Protein AF-A0A6P1L0Z5-F1 (afdb_monomer_lite)

Secondary structure (DSSP, 8-state):
---HHHHHHHHHHH----------PPPHHHHHHHHHHHHTS---HHHHHHHHHHHTT-HHHHHHHHHHHHHHHHHHHHHHHHHHHHHHHHHHHHHHS--

pLDDT: mean 73.64, std 14.75, range [51.5, 93.38]

Structure (mmCIF, N/CA/C/O backbone):
data_AF-A0A6P1L0Z5-F1
#
_entry.id   AF-A0A6P1L0Z5-F1
#
loop_
_atom_site.group_PDB
_atom_site.id
_atom_site.type_symbol
_atom_site.label_atom_id
_atom_site.label_alt_id
_atom_site.label_comp_id
_atom_site.label_asym_id
_atom_site.label_entity_id
_atom_site.label_seq_id
_atom_site.pdbx_PDB_ins_code
_atom_site.Cartn_x
_atom_site.Cartn_y
_atom_site.Cartn_z
_atom_site.occupancy
_atom_site.B_iso_or_equiv
_atom_site.auth_seq_id
_atom_site.auth_comp_id
_atom_site.auth_asym_id
_atom_site.auth_atom_id
_atom_site.pdbx_PDB_model_num
ATOM 1 N N . MET A 1 1 ? -10.970 7.463 -54.514 1.00 52.94 1 MET A N 1
ATOM 2 C CA . MET A 1 1 ? -9.892 7.813 -53.566 1.00 52.94 1 MET A CA 1
ATOM 3 C C . MET A 1 1 ? -10.558 8.604 -52.462 1.00 52.94 1 MET A C 1
ATOM 5 O O . MET A 1 1 ? -10.845 9.772 -52.668 1.00 52.94 1 MET A O 1
ATOM 9 N N . THR A 1 2 ? -10.947 7.935 -51.381 1.00 51.50 2 THR A N 1
ATOM 10 C CA . THR A 1 2 ? -11.832 8.503 -50.356 1.00 51.50 2 THR A CA 1
ATOM 11 C C . THR A 1 2 ? -11.250 8.229 -48.977 1.00 51.50 2 THR A C 1
ATOM 13 O O . THR A 1 2 ? -11.130 7.079 -48.566 1.00 51.50 2 THR A O 1
ATOM 16 N N . ASP A 1 3 ? -10.871 9.324 -48.320 1.00 55.84 3 ASP A N 1
ATOM 17 C CA . ASP A 1 3 ? -11.068 9.612 -46.897 1.00 55.84 3 ASP A CA 1
ATOM 18 C C . ASP A 1 3 ? -10.656 8.558 -45.865 1.00 55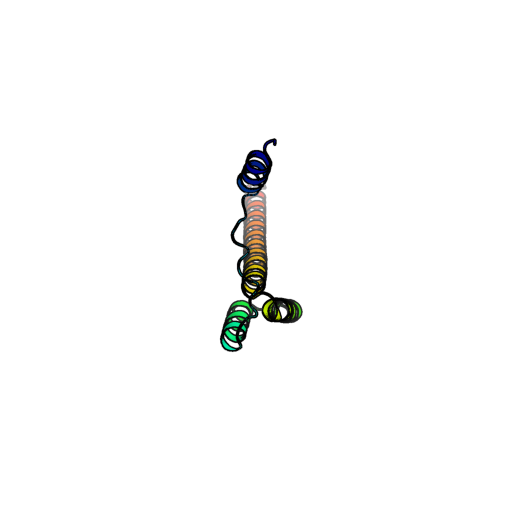.84 3 ASP A C 1
ATOM 20 O O . ASP A 1 3 ? -11.360 8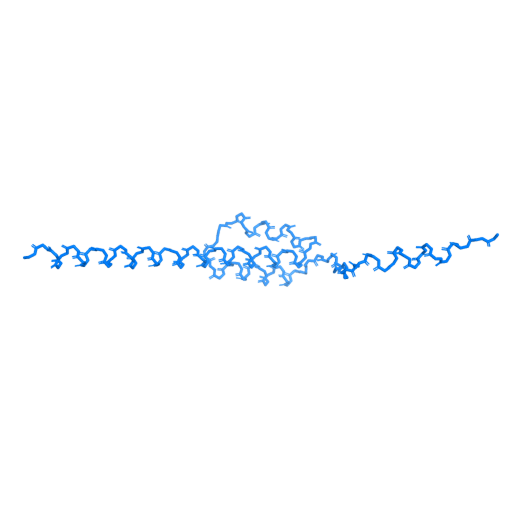.321 -44.885 1.00 55.84 3 ASP A O 1
ATOM 24 N N . THR A 1 4 ? -9.455 8.000 -45.997 1.00 57.03 4 THR A N 1
ATOM 25 C CA . THR A 1 4 ? -8.804 7.329 -44.858 1.00 57.03 4 THR A CA 1
ATOM 26 C C . THR A 1 4 ? -8.381 8.337 -43.777 1.00 57.03 4 THR A C 1
ATOM 28 O O . THR A 1 4 ? -8.474 8.053 -42.587 1.00 57.03 4 THR A O 1
ATOM 31 N N . THR A 1 5 ? -8.054 9.574 -44.166 1.00 56.03 5 THR A N 1
ATOM 32 C CA . THR A 1 5 ? -7.587 10.645 -43.263 1.00 56.03 5 THR A CA 1
ATOM 33 C C . THR A 1 5 ? -8.656 11.173 -42.296 1.00 56.03 5 THR A C 1
ATOM 35 O O . THR A 1 5 ? -8.326 11.689 -41.226 1.00 56.03 5 THR A O 1
ATOM 38 N N . MET A 1 6 ? -9.947 11.051 -42.632 1.00 54.91 6 MET A N 1
ATOM 39 C CA . MET A 1 6 ? -11.037 11.459 -41.734 1.00 54.91 6 MET A CA 1
ATOM 40 C C . MET A 1 6 ? -11.326 10.421 -40.642 1.00 54.91 6 MET A C 1
ATOM 42 O O . MET A 1 6 ? -11.810 10.787 -39.566 1.00 54.91 6 MET A O 1
ATOM 46 N N . LEU A 1 7 ? -11.031 9.140 -40.896 1.00 56.41 7 LEU A N 1
ATOM 47 C CA . LEU A 1 7 ? -11.232 8.064 -39.925 1.00 56.41 7 LEU A CA 1
ATOM 48 C C . LEU A 1 7 ? -10.158 8.112 -38.829 1.00 56.41 7 LEU A C 1
ATOM 50 O O . LEU A 1 7 ? -10.489 8.072 -37.643 1.00 56.41 7 LEU A O 1
ATOM 54 N N . ASP A 1 8 ? -8.901 8.320 -39.225 1.00 55.19 8 ASP A N 1
ATOM 55 C CA . ASP A 1 8 ? -7.751 8.371 -38.312 1.00 55.19 8 ASP A CA 1
ATOM 56 C C . ASP A 1 8 ? -7.878 9.523 -37.297 1.00 55.19 8 ASP A C 1
ATOM 58 O O . ASP A 1 8 ? -7.625 9.365 -36.100 1.00 55.19 8 ASP A O 1
ATOM 62 N N . ASN A 1 9 ? -8.397 10.673 -37.742 1.00 56.44 9 ASN A N 1
ATOM 63 C CA . ASN A 1 9 ? -8.650 11.826 -36.876 1.00 56.44 9 ASN A CA 1
ATOM 64 C C . ASN A 1 9 ? -9.854 11.641 -35.936 1.00 56.44 9 ASN A C 1
ATOM 66 O O . ASN A 1 9 ? -9.876 12.225 -34.850 1.00 56.44 9 ASN A O 1
ATOM 70 N N . ARG A 1 10 ? -10.862 10.843 -36.320 1.00 53.81 10 ARG A N 1
ATOM 71 C CA . ARG A 1 10 ? -12.024 10.532 -35.464 1.00 53.81 10 ARG A CA 1
ATOM 72 C C . ARG A 1 10 ? -11.662 9.574 -34.334 1.00 53.81 10 ARG A C 1
ATOM 74 O O . ARG A 1 10 ? -12.152 9.762 -33.222 1.00 53.81 10 ARG A O 1
ATOM 81 N N . ILE A 1 11 ? -10.798 8.599 -34.610 1.00 56.50 11 ILE A N 1
ATOM 82 C CA . ILE A 1 11 ? -10.321 7.629 -33.617 1.00 56.50 11 ILE A CA 1
ATOM 83 C C . ILE A 1 11 ? -9.447 8.339 -32.572 1.00 56.50 11 ILE A C 1
ATOM 85 O O . ILE A 1 11 ? -9.702 8.217 -31.374 1.00 56.50 11 ILE A O 1
ATOM 89 N N . ASN A 1 12 ? -8.511 9.187 -33.009 1.00 53.78 12 ASN A N 1
ATOM 90 C CA . ASN A 1 12 ? -7.602 9.898 -32.102 1.00 53.78 12 ASN A CA 1
ATOM 91 C C . ASN A 1 12 ? -8.277 10.981 -31.240 1.00 53.78 12 ASN A C 1
ATOM 93 O O . ASN A 1 12 ? -7.763 11.310 -30.175 1.00 53.78 12 ASN A O 1
ATOM 97 N N . LYS A 1 13 ? -9.430 11.537 -31.651 1.00 56.16 13 LYS A N 1
ATOM 98 C CA . LYS A 1 13 ? -10.155 12.553 -30.856 1.00 56.16 13 LYS A CA 1
ATOM 99 C C . LYS A 1 13 ? -11.090 11.981 -29.788 1.00 56.16 13 LYS A C 1
ATOM 101 O O . LYS A 1 13 ? -11.442 12.713 -28.867 1.00 56.16 13 LYS A O 1
ATOM 106 N N . GLN A 1 14 ? -11.539 10.731 -29.922 1.00 58.94 14 GLN A N 1
ATOM 107 C CA . GLN A 1 14 ? -12.490 10.124 -28.975 1.00 58.94 14 GLN A CA 1
ATOM 108 C C . GLN A 1 14 ? -11.805 9.382 -27.832 1.00 58.94 14 GLN A C 1
ATOM 110 O O . GLN A 1 14 ? -12.373 9.278 -26.746 1.00 58.94 14 GLN A O 1
ATOM 115 N N . ILE A 1 15 ? -10.577 8.911 -28.041 1.00 59.81 15 ILE A N 1
ATOM 116 C CA . ILE A 1 15 ? -9.815 8.255 -26.988 1.00 59.81 15 ILE A CA 1
ATOM 117 C C . ILE A 1 15 ? -8.979 9.329 -26.297 1.00 59.81 15 ILE A C 1
ATOM 119 O O . ILE A 1 15 ? -7.877 9.660 -26.729 1.00 59.81 15 ILE A O 1
ATOM 123 N N . LYS A 1 16 ? -9.510 9.897 -25.207 1.00 52.34 16 LYS A N 1
ATOM 124 C CA . LYS A 1 16 ? -8.663 10.511 -24.178 1.00 52.34 16 LYS A CA 1
ATOM 125 C C . LYS A 1 16 ? -7.764 9.399 -23.638 1.00 52.34 16 LYS A C 1
ATOM 127 O O . LYS A 1 16 ? -8.132 8.699 -22.700 1.00 52.34 16 LYS A O 1
ATOM 132 N N . PHE A 1 17 ? -6.612 9.200 -24.267 1.00 54.12 17 PHE A N 1
ATOM 133 C CA . PHE A 1 17 ? -5.515 8.501 -23.628 1.00 54.12 17 PHE A CA 1
ATOM 134 C C . PHE A 1 17 ? -5.038 9.423 -22.507 1.00 54.12 17 PHE A C 1
ATOM 136 O O . PHE A 1 17 ? -4.277 10.362 -22.731 1.00 54.12 17 PHE A O 1
ATOM 143 N N . GLU A 1 18 ? -5.548 9.188 -21.297 1.00 55.72 18 GLU A N 1
ATOM 144 C CA . GLU A 1 18 ? -4.759 9.461 -20.098 1.00 55.72 18 GLU A CA 1
ATOM 145 C C . GLU A 1 18 ? -3.373 8.846 -20.361 1.00 55.72 18 GLU A C 1
ATOM 147 O O . GLU A 1 18 ? -3.319 7.727 -20.894 1.00 55.72 18 GLU A O 1
ATOM 152 N N . PRO A 1 19 ? -2.260 9.550 -20.090 1.00 52.12 19 PRO A N 1
ATOM 153 C CA . PRO A 1 19 ? -0.949 8.954 -20.265 1.00 52.12 19 PRO A CA 1
ATOM 154 C C . PRO A 1 19 ? -0.951 7.653 -19.467 1.00 52.12 19 PRO A C 1
ATOM 156 O O . PRO A 1 19 ? -1.209 7.676 -18.264 1.00 52.12 19 PRO A O 1
ATOM 159 N N . LEU A 1 20 ? -0.735 6.517 -20.136 1.00 55.81 20 LEU A N 1
ATOM 160 C CA . LEU A 1 20 ? -0.446 5.275 -19.437 1.00 55.81 20 LEU A CA 1
ATOM 161 C C . LEU A 1 20 ? 0.847 5.569 -18.676 1.00 55.81 20 LEU A C 1
ATOM 163 O O . LEU A 1 20 ? 1.917 5.602 -19.287 1.00 55.81 20 LEU A O 1
ATOM 167 N N . GLU A 1 21 ? 0.748 5.896 -17.384 1.00 60.28 21 GLU A N 1
ATOM 168 C CA . GLU A 1 21 ? 1.931 5.979 -16.541 1.00 60.28 21 GLU A CA 1
ATOM 169 C C . GLU A 1 21 ? 2.664 4.658 -16.733 1.00 60.28 21 GLU A C 1
ATOM 171 O O . GLU A 1 21 ? 2.067 3.584 -16.614 1.00 60.28 21 GLU A O 1
ATOM 176 N N . ALA A 1 22 ? 3.921 4.742 -17.171 1.00 66.62 22 ALA A N 1
ATOM 177 C CA . ALA A 1 22 ? 4.698 3.555 -17.451 1.00 66.62 22 ALA A CA 1
ATOM 178 C C . ALA A 1 22 ? 4.673 2.684 -16.193 1.00 66.62 22 ALA A C 1
ATOM 180 O O . ALA A 1 22 ? 5.025 3.141 -15.105 1.00 66.62 22 ALA A O 1
ATOM 181 N N . ILE A 1 23 ? 4.203 1.448 -16.349 1.00 74.56 23 ILE A N 1
ATOM 182 C CA . ILE A 1 23 ? 4.166 0.477 -15.265 1.00 74.56 23 ILE A CA 1
ATOM 183 C C . ILE A 1 23 ? 5.621 0.145 -14.949 1.00 74.56 23 ILE A C 1
ATOM 185 O O . ILE A 1 23 ? 6.299 -0.549 -15.707 1.00 74.56 23 ILE A O 1
ATOM 189 N N . VAL A 1 24 ? 6.115 0.746 -13.871 1.00 81.44 24 VAL A N 1
ATOM 190 C CA . VAL A 1 24 ? 7.502 0.649 -13.428 1.00 81.44 24 VAL A CA 1
ATOM 191 C C . VAL A 1 24 ? 7.509 -0.025 -12.066 1.00 81.44 24 VAL A C 1
ATOM 193 O O . VAL A 1 24 ? 6.784 0.374 -11.149 1.00 81.44 24 VAL A O 1
ATOM 196 N N . ALA A 1 25 ? 8.340 -1.056 -11.948 1.00 84.62 25 ALA A N 1
ATOM 197 C CA . ALA A 1 25 ? 8.610 -1.711 -10.682 1.00 84.62 25 ALA A CA 1
ATOM 198 C C . ALA A 1 25 ? 9.307 -0.740 -9.719 1.00 84.62 25 ALA A C 1
ATOM 200 O O . ALA A 1 25 ? 10.131 0.075 -10.133 1.00 84.62 25 ALA A O 1
ATOM 201 N N . ALA A 1 26 ? 8.991 -0.845 -8.433 1.00 84.06 26 ALA A N 1
ATOM 202 C CA . ALA A 1 26 ? 9.653 -0.068 -7.397 1.00 84.06 26 ALA A CA 1
ATOM 203 C C . ALA A 1 26 ? 11.123 -0.487 -7.250 1.00 84.06 26 ALA A C 1
ATOM 205 O O . ALA A 1 26 ? 11.449 -1.676 -7.340 1.00 84.06 26 ALA A O 1
ATOM 206 N N . THR A 1 27 ? 11.998 0.478 -6.970 1.00 89.19 27 THR A N 1
ATOM 207 C CA . THR A 1 27 ? 13.374 0.179 -6.550 1.00 89.19 27 THR A CA 1
ATOM 208 C C . THR A 1 27 ? 13.403 -0.398 -5.130 1.00 89.19 27 THR A C 1
ATOM 210 O O . THR A 1 27 ? 12.388 -0.438 -4.419 1.00 89.19 27 THR A O 1
ATOM 213 N N . GLU A 1 28 ? 14.570 -0.869 -4.693 1.00 88.38 28 GLU A N 1
ATOM 214 C CA . GLU A 1 28 ? 14.750 -1.394 -3.338 1.00 88.38 28 GLU A CA 1
ATOM 215 C C . GLU A 1 28 ? 14.507 -0.301 -2.284 1.00 88.38 28 GLU A C 1
ATOM 217 O O . GLU A 1 28 ? 13.740 -0.508 -1.344 1.00 88.38 28 GLU A O 1
ATOM 222 N N . GLU A 1 29 ? 15.042 0.902 -2.496 1.00 89.31 29 GLU A N 1
ATOM 223 C CA . GLU A 1 29 ? 14.840 2.061 -1.618 1.00 89.31 29 GLU A CA 1
ATOM 224 C C . GLU A 1 29 ? 13.361 2.454 -1.533 1.00 89.31 29 GLU A C 1
ATOM 226 O O . GLU A 1 29 ? 12.833 2.743 -0.461 1.00 89.31 29 GLU A O 1
ATOM 231 N N . GLU A 1 30 ? 12.656 2.424 -2.661 1.00 87.94 30 GLU A N 1
ATOM 232 C CA . GLU A 1 30 ? 11.228 2.737 -2.714 1.00 87.94 30 GLU A CA 1
ATOM 233 C C . GLU A 1 30 ? 10.379 1.681 -2.005 1.00 87.94 30 GLU A C 1
ATOM 235 O O . GLU A 1 30 ? 9.358 2.010 -1.397 1.00 87.94 30 GLU A O 1
ATOM 240 N N . SER A 1 31 ? 10.818 0.423 -2.042 1.00 86.50 31 SER A N 1
ATOM 241 C CA . SER A 1 31 ? 10.190 -0.674 -1.307 1.00 86.50 31 SER A CA 1
ATOM 242 C C . SER A 1 31 ? 10.369 -0.508 0.204 1.00 86.50 31 SER A C 1
ATOM 244 O O . SER A 1 31 ? 9.425 -0.757 0.956 1.00 86.50 31 SER A O 1
ATOM 246 N N . VAL A 1 32 ? 11.535 -0.024 0.649 1.00 89.06 32 VAL A N 1
ATOM 247 C CA . VAL A 1 32 ? 11.780 0.335 2.055 1.00 89.06 32 VAL A CA 1
ATOM 248 C C . VAL A 1 32 ? 10.868 1.484 2.482 1.00 89.06 32 VAL A C 1
ATOM 250 O O . VAL A 1 32 ? 10.160 1.348 3.476 1.00 89.06 32 VAL A O 1
ATOM 253 N N . ILE A 1 33 ? 10.779 2.561 1.696 1.00 90.31 33 ILE A N 1
ATOM 254 C CA . ILE A 1 33 ? 9.890 3.703 1.987 1.00 90.31 33 ILE A CA 1
ATOM 255 C C . ILE A 1 33 ? 8.420 3.260 2.063 1.00 90.31 33 ILE A C 1
ATOM 257 O O . ILE A 1 33 ? 7.666 3.699 2.936 1.00 90.31 33 ILE A O 1
ATOM 261 N N . LEU A 1 34 ? 7.990 2.374 1.160 1.00 89.00 34 LEU A N 1
ATOM 262 C CA . LEU A 1 34 ? 6.640 1.814 1.173 1.00 89.00 34 LEU A CA 1
ATOM 263 C C . LEU A 1 34 ? 6.384 0.993 2.446 1.00 89.00 34 LEU A C 1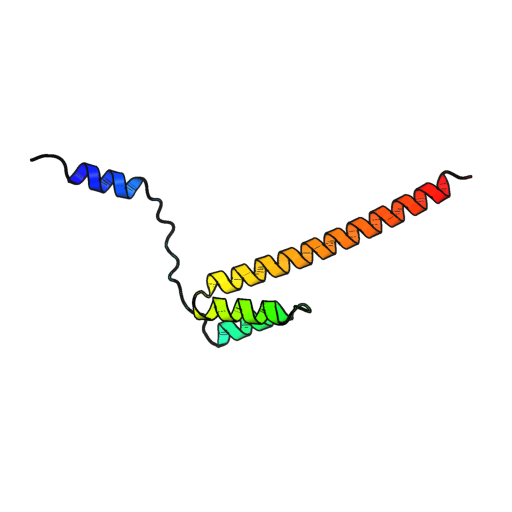
ATOM 265 O O . LEU A 1 34 ? 5.315 1.119 3.051 1.00 89.00 34 LEU A O 1
ATOM 269 N N . ALA A 1 35 ? 7.353 0.175 2.862 1.00 85.50 35 ALA A N 1
ATOM 270 C CA . ALA A 1 35 ? 7.271 -0.602 4.092 1.00 85.50 35 ALA A CA 1
ATOM 271 C C . ALA A 1 35 ? 7.216 0.309 5.325 1.00 85.50 35 ALA A C 1
ATOM 273 O O . ALA A 1 35 ? 6.316 0.158 6.150 1.00 85.50 35 ALA A O 1
ATOM 274 N N . GLU A 1 36 ? 8.092 1.311 5.415 1.00 87.00 36 GLU A N 1
ATOM 275 C CA . GLU A 1 36 ? 8.087 2.307 6.490 1.00 87.00 36 GLU A CA 1
ATOM 276 C C . GLU A 1 36 ? 6.725 2.998 6.597 1.00 87.00 36 GLU A C 1
ATOM 278 O O . GLU A 1 36 ? 6.111 2.977 7.665 1.00 87.00 36 GLU A O 1
ATOM 283 N N . LYS A 1 37 ? 6.191 3.517 5.481 1.00 85.00 37 LYS A N 1
ATOM 284 C CA . LYS A 1 37 ? 4.867 4.163 5.410 1.00 85.00 37 LYS A CA 1
ATOM 285 C C . LYS A 1 37 ? 3.752 3.276 5.963 1.00 85.00 37 LYS A C 1
ATOM 287 O O . LYS A 1 37 ? 2.847 3.759 6.639 1.00 85.00 37 LYS A O 1
ATOM 292 N N . LEU A 1 38 ? 3.814 1.983 5.671 1.00 79.81 38 LEU A N 1
ATOM 293 C CA . LEU A 1 38 ? 2.835 1.003 6.118 1.00 79.81 38 LEU A CA 1
ATOM 294 C C . LEU A 1 38 ? 3.013 0.617 7.595 1.00 79.81 38 LEU A C 1
ATOM 296 O O . LEU A 1 38 ? 2.020 0.425 8.289 1.00 79.81 38 LEU A O 1
ATOM 300 N N . THR A 1 39 ? 4.248 0.557 8.092 1.00 78.62 39 THR A N 1
ATOM 301 C CA . THR A 1 39 ? 4.569 0.204 9.489 1.00 78.62 39 THR A CA 1
ATOM 302 C C . THR A 1 39 ? 4.414 1.346 10.498 1.00 78.62 39 THR A C 1
ATOM 304 O O . THR A 1 39 ? 4.452 1.093 11.700 1.00 78.62 39 THR A O 1
ATOM 307 N N . GLN A 1 40 ? 4.164 2.586 10.048 1.00 73.94 40 GLN A N 1
ATOM 308 C CA . GLN A 1 40 ? 3.808 3.719 10.926 1.00 73.94 40 GLN A CA 1
ATOM 309 C C . GLN A 1 40 ? 2.537 3.467 11.759 1.00 73.94 40 GLN A C 1
ATOM 311 O O . GLN A 1 40 ? 2.273 4.168 12.735 1.00 73.94 40 GLN A O 1
ATOM 316 N N . VAL A 1 41 ? 1.754 2.456 11.389 1.00 68.44 41 VAL A N 1
ATOM 317 C CA . VAL A 1 41 ? 0.619 1.932 12.147 1.00 68.44 41 VAL A CA 1
ATOM 318 C C . VAL A 1 41 ? 0.758 0.419 12.284 1.00 68.44 41 VAL A C 1
ATOM 320 O O . VAL A 1 41 ? 1.368 -0.243 11.446 1.00 68.44 41 VAL A O 1
ATOM 323 N N . ALA A 1 42 ? 0.171 -0.148 13.341 1.00 71.56 42 ALA A N 1
ATOM 324 C CA . ALA A 1 42 ? 0.107 -1.595 13.516 1.00 71.56 42 ALA A CA 1
ATOM 325 C C . ALA A 1 42 ? -0.779 -2.208 12.419 1.00 71.56 42 ALA A C 1
ATOM 327 O O . ALA A 1 42 ? -2.003 -2.272 12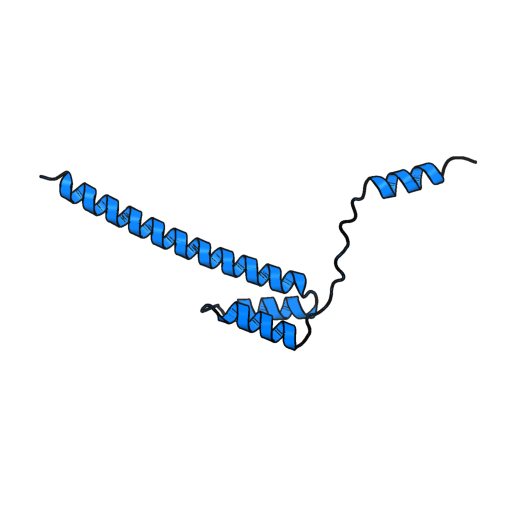.547 1.00 71.56 42 ALA A O 1
ATOM 328 N N . ILE A 1 43 ? -0.157 -2.620 11.315 1.00 79.19 43 ILE A N 1
ATOM 329 C CA . ILE A 1 43 ? -0.845 -3.221 10.176 1.00 79.19 43 ILE A CA 1
ATOM 330 C C . ILE A 1 43 ? -0.702 -4.748 10.167 1.00 79.19 43 ILE A C 1
ATOM 332 O O . ILE A 1 43 ? 0.310 -5.293 10.614 1.00 79.19 43 ILE A O 1
ATOM 336 N N . PRO A 1 44 ? -1.683 -5.473 9.612 1.00 84.62 44 PRO A N 1
ATOM 337 C CA . PRO A 1 44 ? -1.537 -6.896 9.358 1.00 84.62 44 PRO A CA 1
ATOM 338 C C . PRO A 1 44 ? -0.436 -7.182 8.329 1.00 84.62 44 PRO A C 1
ATOM 340 O O . PRO A 1 44 ? -0.370 -6.537 7.281 1.00 84.62 44 PRO A O 1
ATOM 343 N N . LEU A 1 45 ? 0.358 -8.229 8.570 1.00 83.44 45 LEU A N 1
ATOM 344 C CA . LEU A 1 45 ? 1.467 -8.633 7.696 1.00 83.44 45 LEU A CA 1
ATOM 345 C C . LEU A 1 45 ? 1.038 -8.880 6.237 1.00 83.44 45 LEU A C 1
ATOM 347 O O . LEU A 1 45 ? 1.774 -8.545 5.313 1.00 83.44 45 LEU A O 1
ATOM 351 N N . TYR A 1 46 ? -0.166 -9.416 6.009 1.00 87.31 46 TYR A N 1
ATOM 352 C CA . TYR A 1 46 ? -0.660 -9.674 4.650 1.00 87.31 46 TYR A CA 1
ATOM 353 C C . TYR A 1 46 ? -0.801 -8.391 3.817 1.00 87.31 46 TYR A C 1
ATOM 355 O O . TYR A 1 46 ? -0.609 -8.427 2.607 1.00 87.31 46 TYR A O 1
ATOM 363 N N . VAL A 1 47 ? -1.097 -7.252 4.453 1.00 88.56 47 VAL A N 1
ATOM 364 C CA . VAL A 1 47 ? -1.252 -5.958 3.771 1.00 88.56 47 VAL A CA 1
ATOM 365 C C . VAL A 1 47 ? 0.098 -5.472 3.265 1.00 88.56 47 VAL A C 1
ATOM 367 O O . VAL A 1 47 ? 0.198 -5.021 2.126 1.00 88.56 47 VAL A O 1
ATOM 370 N N . LEU A 1 48 ? 1.137 -5.624 4.090 1.00 88.38 48 LEU A N 1
ATOM 371 C CA . LEU A 1 48 ? 2.511 -5.312 3.715 1.00 88.38 48 LEU A CA 1
ATOM 372 C C . LEU A 1 48 ? 2.973 -6.188 2.546 1.00 88.38 48 LEU A C 1
ATOM 374 O O . LEU A 1 48 ? 3.447 -5.671 1.537 1.00 88.38 48 LEU A O 1
ATOM 378 N N . LEU A 1 49 ? 2.778 -7.506 2.647 1.00 91.00 49 LEU A N 1
ATOM 379 C CA . LEU A 1 49 ? 3.167 -8.447 1.592 1.00 91.00 49 LEU A CA 1
ATOM 380 C C . LEU A 1 49 ? 2.428 -8.182 0.276 1.00 91.00 49 LEU A C 1
ATOM 382 O O . LEU A 1 49 ? 3.023 -8.275 -0.796 1.00 91.00 49 LEU A O 1
ATOM 386 N N . GLN A 1 50 ? 1.150 -7.812 0.342 1.00 93.38 50 GLN A N 1
ATOM 387 C CA . GLN A 1 50 ? 0.368 -7.469 -0.841 1.00 93.38 50 GLN A CA 1
ATOM 388 C C . GLN A 1 50 ? 0.866 -6.179 -1.498 1.00 93.38 50 GLN A C 1
ATOM 390 O O . GLN A 1 50 ? 1.025 -6.147 -2.716 1.00 93.38 50 GLN A O 1
ATOM 395 N N . ALA A 1 51 ? 1.174 -5.144 -0.712 1.00 92.06 51 ALA A N 1
ATOM 396 C CA . ALA A 1 51 ? 1.740 -3.904 -1.234 1.00 92.06 51 ALA A CA 1
ATOM 397 C C . ALA A 1 51 ? 3.099 -4.147 -1.912 1.00 92.06 51 ALA A C 1
ATOM 399 O O . ALA A 1 51 ? 3.313 -3.688 -3.032 1.00 92.06 51 ALA A O 1
ATOM 400 N N . LEU A 1 52 ? 3.974 -4.944 -1.290 1.00 90.88 52 LEU A N 1
ATOM 401 C CA . LEU A 1 52 ? 5.257 -5.341 -1.877 1.00 90.88 52 LEU A CA 1
ATOM 402 C C . LEU A 1 52 ? 5.077 -6.171 -3.156 1.00 90.88 52 LEU A C 1
ATOM 404 O O . LEU A 1 52 ? 5.769 -5.936 -4.141 1.00 90.88 52 LEU A O 1
ATOM 408 N N . SER A 1 53 ? 4.118 -7.102 -3.191 1.00 93.06 53 SER A N 1
ATOM 409 C CA . SER A 1 53 ? 3.826 -7.883 -4.401 1.00 93.06 53 SER A CA 1
ATOM 410 C C . SER A 1 53 ? 3.352 -7.007 -5.559 1.00 93.06 53 SER A C 1
ATOM 412 O O . SER A 1 53 ? 3.661 -7.325 -6.705 1.00 93.06 53 SER A O 1
ATOM 414 N N . ILE A 1 54 ? 2.606 -5.934 -5.282 1.00 92.56 54 ILE A N 1
ATOM 415 C CA . ILE A 1 54 ? 2.189 -4.966 -6.303 1.00 92.56 54 ILE A CA 1
ATOM 416 C C . ILE A 1 54 ? 3.401 -4.142 -6.747 1.00 92.56 54 ILE A C 1
ATOM 418 O O . ILE A 1 54 ? 3.616 -3.989 -7.945 1.00 92.56 54 ILE A O 1
ATOM 422 N N . ALA A 1 55 ? 4.239 -3.702 -5.804 1.00 92.44 55 ALA A N 1
ATOM 423 C CA . ALA A 1 55 ? 5.414 -2.871 -6.065 1.00 92.44 55 ALA A CA 1
ATOM 424 C C . ALA A 1 55 ? 6.426 -3.532 -7.015 1.00 92.44 55 ALA A C 1
ATOM 426 O O . ALA A 1 55 ? 7.101 -2.833 -7.764 1.00 92.44 55 ALA A O 1
ATOM 427 N N . LYS A 1 56 ? 6.485 -4.871 -7.055 1.00 90.81 56 LYS A N 1
ATOM 428 C CA . LYS A 1 56 ? 7.306 -5.626 -8.023 1.00 90.81 56 LYS A CA 1
ATOM 429 C C . LYS A 1 56 ? 6.950 -5.360 -9.488 1.00 90.81 56 LYS A C 1
ATOM 431 O O . LYS A 1 56 ? 7.768 -5.646 -10.356 1.00 90.81 56 LYS A O 1
ATOM 436 N N . TYR A 1 57 ? 5.739 -4.884 -9.757 1.00 90.25 57 TYR A N 1
ATOM 437 C CA . TYR A 1 57 ? 5.239 -4.645 -11.108 1.00 90.25 57 TYR A CA 1
ATOM 438 C C . TYR A 1 57 ? 4.859 -3.180 -11.303 1.00 90.25 57 TYR A C 1
ATOM 440 O O . TYR A 1 57 ? 5.218 -2.598 -12.315 1.00 90.25 57 TYR A O 1
ATOM 448 N N . ASP A 1 58 ? 4.173 -2.584 -10.329 1.00 90.88 58 ASP A N 1
ATOM 449 C CA . ASP A 1 58 ? 3.636 -1.231 -10.403 1.00 90.88 58 ASP A CA 1
ATOM 450 C C . ASP A 1 58 ? 3.821 -0.506 -9.064 1.00 90.88 58 ASP A C 1
ATOM 452 O O . ASP A 1 58 ? 3.082 -0.703 -8.090 1.00 90.88 58 ASP A O 1
ATOM 456 N N . LYS A 1 59 ? 4.821 0.372 -9.028 1.00 88.31 59 LYS A N 1
ATOM 457 C CA . LYS A 1 59 ? 5.092 1.246 -7.891 1.00 88.31 59 LYS A CA 1
ATOM 458 C C . LYS A 1 59 ? 3.879 2.119 -7.553 1.00 88.31 59 LYS A C 1
ATOM 460 O O . LYS A 1 59 ? 3.476 2.184 -6.391 1.00 88.31 59 LYS A O 1
ATOM 465 N N . ALA A 1 60 ? 3.289 2.798 -8.535 1.00 90.19 60 ALA A N 1
ATOM 466 C CA . ALA A 1 60 ? 2.211 3.756 -8.301 1.00 90.19 60 ALA A CA 1
ATOM 467 C C . ALA A 1 60 ? 0.973 3.066 -7.706 1.00 90.19 60 ALA A C 1
ATOM 469 O O . ALA A 1 60 ? 0.376 3.557 -6.741 1.00 90.19 60 ALA A O 1
ATOM 470 N N . ALA A 1 61 ? 0.623 1.883 -8.215 1.00 90.31 61 ALA A N 1
ATOM 471 C CA . ALA A 1 61 ? -0.451 1.070 -7.660 1.00 90.31 61 ALA A CA 1
ATOM 472 C C . ALA A 1 61 ? -0.159 0.608 -6.226 1.00 90.31 61 ALA A C 1
ATOM 474 O O . ALA A 1 61 ? -1.075 0.603 -5.400 1.00 90.31 61 ALA A O 1
ATOM 475 N N . ALA A 1 62 ? 1.091 0.273 -5.894 1.00 93.00 62 ALA A N 1
ATOM 476 C CA . ALA A 1 62 ? 1.466 -0.135 -4.541 1.00 93.00 62 ALA A CA 1
ATOM 477 C C . ALA A 1 62 ? 1.292 1.003 -3.522 1.00 93.00 62 ALA A C 1
ATOM 479 O O . ALA A 1 62 ? 0.694 0.804 -2.460 1.00 93.00 62 ALA A O 1
ATOM 480 N N . PHE A 1 63 ? 1.730 2.219 -3.868 1.00 90.12 63 PHE A N 1
ATOM 481 C CA . PHE A 1 63 ? 1.532 3.397 -3.019 1.00 90.12 63 PHE A CA 1
ATOM 482 C C . PHE A 1 63 ? 0.047 3.753 -2.873 1.00 90.12 63 PHE A C 1
ATOM 484 O O . PHE A 1 63 ? -0.409 3.994 -1.754 1.00 90.12 63 PHE A O 1
ATOM 491 N N . ARG A 1 64 ? -0.733 3.692 -3.961 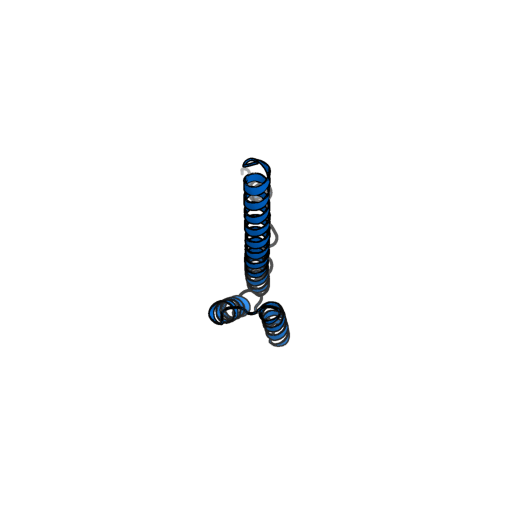1.00 93.12 64 ARG A N 1
ATOM 492 C CA . ARG A 1 64 ? -2.193 3.895 -3.917 1.00 93.12 64 ARG A CA 1
ATOM 493 C C . ARG A 1 64 ? -2.899 2.861 -3.043 1.00 93.12 64 ARG A C 1
ATOM 495 O O . ARG A 1 64 ? -3.817 3.208 -2.302 1.00 93.12 64 ARG A O 1
ATOM 502 N N . TYR A 1 65 ? -2.485 1.598 -3.117 1.00 93.38 65 TYR A N 1
ATOM 503 C CA . TYR A 1 65 ? -3.014 0.535 -2.267 1.00 93.38 65 TYR A CA 1
ATOM 504 C C . TYR A 1 65 ? -2.762 0.839 -0.784 1.00 93.38 65 TYR A C 1
ATOM 506 O O . TYR A 1 65 ? -3.699 0.797 0.018 1.00 93.38 65 TYR A O 1
ATOM 514 N N . ALA A 1 66 ? -1.530 1.227 -0.435 1.00 90.69 66 ALA A N 1
ATOM 515 C CA . ALA A 1 66 ? -1.177 1.630 0.922 1.00 90.69 66 ALA A CA 1
ATOM 516 C C . ALA A 1 66 ? -2.006 2.835 1.403 1.00 90.69 66 ALA A C 1
ATOM 518 O O . ALA A 1 66 ? -2.580 2.789 2.490 1.00 90.69 66 ALA A O 1
ATOM 519 N N . ASP A 1 67 ? -2.150 3.879 0.582 1.00 90.31 67 ASP A N 1
ATOM 520 C CA . ASP A 1 67 ? -2.941 5.067 0.931 1.00 90.31 67 ASP A CA 1
ATOM 521 C C . ASP A 1 67 ? -4.416 4.747 1.174 1.00 90.31 67 ASP A C 1
ATOM 523 O O . ASP A 1 67 ? -5.008 5.201 2.156 1.00 90.31 67 ASP A O 1
ATOM 527 N N . ASN A 1 68 ? -5.018 3.923 0.319 1.00 91.00 68 ASN A N 1
ATOM 528 C CA . ASN A 1 68 ? -6.404 3.492 0.486 1.00 91.00 68 ASN A CA 1
ATOM 529 C C . ASN A 1 68 ? -6.599 2.702 1.783 1.00 91.00 68 ASN A C 1
ATOM 531 O O . ASN A 1 68 ? -7.599 2.887 2.489 1.00 91.00 68 ASN A O 1
ATOM 535 N N . TYR A 1 69 ? -5.636 1.846 2.122 1.00 88.94 69 TYR A N 1
ATOM 536 C CA . TYR A 1 69 ? -5.672 1.072 3.353 1.00 88.94 69 TYR A CA 1
ATOM 537 C C . TYR A 1 69 ? -5.582 1.971 4.595 1.00 88.94 69 TYR A C 1
ATOM 539 O O . TYR A 1 69 ? -6.444 1.898 5.475 1.00 88.94 69 TYR A O 1
ATOM 547 N N . LEU A 1 70 ? -4.607 2.885 4.632 1.00 86.12 70 LEU A N 1
ATOM 548 C CA . LEU A 1 70 ? -4.422 3.831 5.737 1.00 86.12 70 LEU A CA 1
ATOM 549 C C . LEU A 1 70 ? -5.636 4.753 5.911 1.00 86.12 70 LEU A C 1
ATOM 551 O O . LEU A 1 70 ? -6.115 4.953 7.029 1.00 86.12 70 LEU A O 1
ATOM 555 N N . ASN A 1 71 ? -6.203 5.251 4.809 1.00 87.50 71 ASN A N 1
ATOM 556 C CA . ASN A 1 71 ? -7.429 6.049 4.839 1.00 87.50 71 ASN A CA 1
ATOM 557 C C . ASN A 1 71 ? -8.620 5.259 5.400 1.00 87.50 71 ASN A C 1
ATOM 559 O O . ASN A 1 71 ? -9.426 5.804 6.156 1.00 87.50 71 ASN A O 1
ATOM 563 N N . THR A 1 72 ? -8.720 3.968 5.080 1.00 84.38 72 THR A N 1
ATOM 564 C CA . THR A 1 72 ? -9.776 3.094 5.608 1.00 84.38 72 THR A CA 1
ATOM 565 C C . THR A 1 72 ? -9.637 2.892 7.116 1.00 84.38 72 THR A C 1
ATOM 567 O O . THR A 1 72 ? -10.639 2.953 7.831 1.00 84.38 72 THR A O 1
ATOM 570 N N . ILE A 1 73 ? -8.417 2.680 7.618 1.00 81.31 73 ILE A N 1
ATOM 571 C CA . ILE A 1 73 ? -8.160 2.566 9.062 1.00 81.31 73 ILE A CA 1
ATOM 572 C C . ILE A 1 73 ? -8.511 3.872 9.771 1.00 81.31 73 ILE A C 1
ATOM 574 O O . ILE A 1 73 ? -9.293 3.852 10.722 1.00 81.31 73 ILE A O 1
ATOM 578 N N . ARG A 1 74 ? -8.020 5.008 9.265 1.00 76.56 74 ARG A N 1
ATOM 579 C CA . ARG A 1 74 ? -8.310 6.324 9.843 1.00 76.56 74 ARG A CA 1
ATOM 580 C C . ARG A 1 74 ? -9.815 6.575 9.928 1.00 76.56 74 ARG A C 1
ATOM 582 O O . ARG A 1 74 ? -10.321 6.987 10.965 1.00 76.56 74 ARG A O 1
ATOM 589 N N . ASN A 1 75 ? -10.561 6.254 8.874 1.00 70.69 75 ASN A N 1
ATOM 590 C CA . ASN A 1 75 ? -12.013 6.423 8.869 1.00 70.69 75 ASN A CA 1
ATOM 591 C C . ASN A 1 75 ? -12.726 5.499 9.869 1.00 70.69 75 ASN A C 1
ATOM 593 O O . ASN A 1 75 ? -13.706 5.916 10.486 1.00 70.69 75 ASN A O 1
ATOM 597 N N . LYS A 1 76 ? -12.239 4.269 10.072 1.00 64.81 76 LYS A N 1
ATOM 598 C CA . LYS A 1 76 ? -12.776 3.371 11.106 1.00 64.81 76 LYS A CA 1
ATOM 599 C C . LYS A 1 76 ? -12.566 3.954 12.498 1.00 64.81 76 LYS A C 1
ATOM 601 O O . LYS A 1 76 ? -13.515 4.004 13.273 1.00 64.81 76 LYS A O 1
ATOM 606 N N . GLU A 1 77 ? -11.373 4.448 12.797 1.00 61.69 77 GLU A N 1
ATOM 607 C CA . GLU A 1 77 ? -11.046 5.042 14.097 1.00 61.69 77 GLU A CA 1
ATOM 608 C C . GLU A 1 77 ? -11.911 6.278 14.402 1.00 61.69 77 GLU A C 1
ATOM 610 O O . GLU A 1 77 ? -12.484 6.401 15.487 1.00 61.69 77 GLU A O 1
ATOM 615 N N . TRP A 1 78 ? -12.145 7.122 13.396 1.00 56.31 78 TRP A N 1
ATOM 616 C CA . TRP A 1 78 ? -13.083 8.244 13.490 1.00 56.31 78 TRP A CA 1
ATOM 617 C C . TRP A 1 78 ? -14.534 7.800 13.732 1.00 56.31 78 TRP A C 1
ATOM 619 O O . TRP A 1 78 ? -15.245 8.409 14.538 1.00 56.31 78 TRP A O 1
ATOM 629 N N . MET A 1 79 ? -14.987 6.725 13.080 1.00 55.38 79 MET A N 1
ATOM 630 C CA . MET A 1 79 ? -16.319 6.156 13.319 1.00 55.38 79 MET A CA 1
ATOM 631 C C . MET A 1 79 ? -16.452 5.580 14.735 1.00 55.38 79 MET A C 1
ATOM 633 O O . MET A 1 79 ? -17.482 5.791 15.381 1.00 55.38 79 MET A O 1
ATOM 637 N N . PHE A 1 80 ? -15.410 4.926 15.259 1.00 57.97 80 PHE A N 1
ATOM 638 C CA . PHE A 1 80 ? -15.389 4.435 16.638 1.00 57.97 80 PHE A CA 1
ATOM 639 C C . PHE A 1 80 ? -15.497 5.585 17.647 1.00 57.97 80 PHE A C 1
ATOM 641 O O . PHE A 1 80 ? -16.382 5.550 18.506 1.00 57.97 80 PHE A O 1
ATOM 648 N N . ILE A 1 81 ? -14.705 6.652 17.499 1.00 60.78 81 ILE A N 1
ATOM 649 C CA . ILE A 1 81 ? -14.758 7.829 18.386 1.00 60.78 81 ILE A CA 1
ATOM 650 C C . ILE A 1 81 ? -16.142 8.495 18.349 1.00 60.78 81 ILE A C 1
ATOM 652 O O . ILE A 1 81 ? -16.702 8.841 19.394 1.00 60.78 81 ILE A O 1
ATOM 656 N N . LYS A 1 82 ? -16.742 8.632 17.161 1.00 59.78 82 LYS A N 1
ATOM 657 C CA . LYS A 1 82 ? -18.089 9.202 17.005 1.00 59.78 82 LYS A CA 1
ATOM 658 C C . LYS A 1 82 ? -19.171 8.330 17.652 1.00 59.78 82 LYS A C 1
ATOM 660 O O . LYS A 1 82 ? -20.111 8.851 18.250 1.00 59.78 82 LYS A O 1
ATOM 665 N N . SER A 1 83 ? -19.043 7.007 17.564 1.00 60.28 83 SER A N 1
ATOM 666 C CA . SER A 1 83 ? -19.985 6.081 18.204 1.00 60.28 83 SER A CA 1
ATOM 667 C C . SER A 1 83 ? -19.903 6.139 19.736 1.00 60.28 83 SER A C 1
ATOM 669 O O . SER A 1 83 ? -20.937 6.169 20.407 1.00 60.28 83 SER A O 1
ATOM 671 N N . LEU A 1 84 ? -18.690 6.260 20.289 1.00 61.16 84 LEU A N 1
ATOM 672 C CA . LEU A 1 84 ? -18.445 6.379 21.727 1.00 61.16 84 LEU A CA 1
ATOM 673 C C . LEU A 1 84 ? -18.954 7.712 22.286 1.00 61.16 84 LEU A C 1
ATOM 675 O O . LEU A 1 84 ? -19.587 7.737 23.343 1.00 61.16 84 LEU A O 1
ATOM 679 N N . SER A 1 85 ? -18.745 8.819 21.569 1.00 63.38 85 SER A N 1
ATOM 680 C CA . SER A 1 85 ? -19.265 10.128 21.982 1.00 63.38 85 SER A CA 1
ATOM 681 C C . SER A 1 85 ? -20.798 10.177 21.939 1.00 63.38 85 SER A C 1
ATOM 683 O O . SER A 1 85 ? -21.426 10.676 22.877 1.00 63.38 85 SER A O 1
ATOM 685 N N . ALA A 1 86 ? -21.421 9.570 20.923 1.00 66.31 86 ALA A N 1
ATOM 686 C CA . ALA A 1 86 ? -22.875 9.444 20.830 1.00 66.31 86 ALA A CA 1
ATOM 687 C C . ALA A 1 86 ? -23.473 8.536 21.922 1.00 66.31 86 ALA A C 1
ATOM 689 O O . ALA A 1 86 ? -24.572 8.808 22.415 1.00 66.31 86 ALA A O 1
ATOM 690 N N . ALA A 1 87 ? -22.771 7.468 22.314 1.00 66.69 87 ALA A N 1
ATOM 691 C CA . ALA A 1 87 ? -23.171 6.617 23.432 1.00 66.69 87 ALA A CA 1
ATOM 692 C C . ALA A 1 87 ? -23.087 7.376 24.766 1.00 66.69 87 ALA A C 1
ATOM 694 O O . ALA A 1 87 ? -24.036 7.353 25.546 1.00 66.69 87 ALA A O 1
ATOM 695 N N . LYS A 1 88 ? -22.002 8.130 24.993 1.00 64.94 88 LYS A N 1
ATOM 696 C CA . LYS A 1 88 ? -21.816 8.941 26.207 1.00 64.94 88 LYS A CA 1
ATOM 697 C C . LYS A 1 88 ? -22.890 10.024 26.357 1.00 64.94 88 LYS A C 1
ATOM 699 O O . LYS A 1 88 ? -23.398 10.212 27.462 1.00 64.94 88 LYS A O 1
ATOM 704 N N . LYS A 1 89 ? -23.285 10.685 25.260 1.00 63.97 89 LYS A N 1
ATOM 705 C CA . LYS A 1 89 ? -24.360 11.695 25.256 1.00 63.97 89 LYS A CA 1
ATOM 706 C C . LYS A 1 89 ? -25.716 11.100 25.658 1.00 63.97 89 LYS A C 1
ATOM 708 O O . LYS A 1 89 ? -26.364 11.627 26.556 1.00 63.97 89 LYS A O 1
ATOM 713 N N . ARG A 1 90 ? -26.094 9.952 25.081 1.00 64.00 90 ARG A N 1
ATOM 714 C CA . ARG A 1 90 ? -27.349 9.250 25.417 1.00 64.00 90 ARG A CA 1
ATOM 715 C C . ARG A 1 90 ? -27.423 8.826 26.885 1.00 64.00 90 ARG A C 1
ATOM 717 O O . ARG A 1 90 ? -28.491 8.882 27.490 1.00 64.00 90 ARG A O 1
ATOM 724 N N . THR A 1 91 ? -26.301 8.416 27.473 1.00 69.06 91 THR A N 1
ATOM 725 C CA . THR A 1 91 ? -26.241 8.049 28.896 1.00 69.06 91 THR A CA 1
ATOM 726 C C . THR A 1 91 ? -26.388 9.266 29.814 1.00 69.06 91 THR A C 1
ATOM 728 O O . THR A 1 91 ? -26.996 9.154 30.876 1.00 69.06 91 THR A O 1
ATOM 731 N N . PHE A 1 92 ? -25.874 10.432 29.409 1.00 61.53 92 PHE A N 1
ATOM 732 C CA . PHE A 1 92 ? -26.060 11.692 30.138 1.00 61.53 92 PHE A CA 1
ATOM 733 C C . PHE A 1 92 ? -27.508 12.198 30.071 1.00 61.53 92 PHE A C 1
ATOM 735 O O . PHE A 1 92 ? -28.070 12.553 31.102 1.00 61.53 92 PHE A O 1
ATOM 742 N N . GLU A 1 93 ? -28.140 12.165 28.897 1.00 62.66 93 GLU A N 1
ATOM 743 C CA . GLU A 1 93 ? -29.542 12.582 28.726 1.00 62.66 93 GLU A CA 1
ATOM 744 C C . GLU A 1 93 ? -30.510 11.683 29.517 1.00 62.66 93 GLU A C 1
ATOM 746 O O . GLU A 1 93 ? -31.407 12.187 30.189 1.00 62.66 93 GLU A O 1
ATOM 751 N N . LYS A 1 94 ? -30.274 10.361 29.553 1.00 67.25 94 LYS A N 1
ATOM 752 C CA . LYS A 1 94 ? -31.051 9.436 30.403 1.00 67.25 94 LYS A CA 1
ATOM 753 C C . LYS A 1 94 ? -30.912 9.704 31.904 1.00 67.25 94 LYS A C 1
ATOM 755 O O . LYS A 1 94 ? -31.845 9.422 32.646 1.00 67.25 94 LYS A O 1
ATOM 760 N N . LYS A 1 95 ? -29.766 10.216 32.367 1.00 62.84 95 LYS A N 1
ATOM 761 C CA . LYS A 1 95 ? -29.568 10.575 33.783 1.00 62.84 95 LYS A CA 1
ATOM 762 C C . LYS A 1 95 ? -30.273 11.875 34.173 1.00 62.84 95 LYS A C 1
ATOM 764 O O . LYS A 1 95 ? -30.581 12.041 35.344 1.00 62.84 95 LYS A O 1
ATOM 769 N N . LEU A 1 96 ? -30.518 12.775 33.220 1.00 61.38 96 LEU A N 1
ATOM 770 C CA . LEU A 1 96 ? -31.154 14.074 33.466 1.00 61.38 96 LEU A CA 1
ATOM 771 C C . LEU A 1 96 ? -32.681 14.050 33.283 1.00 61.38 96 LEU A C 1
ATOM 773 O O . LEU A 1 96 ? -33.359 14.894 33.851 1.00 61.38 96 LEU A O 1
ATOM 777 N N . GLY A 1 97 ? -33.224 13.095 32.521 1.00 58.22 97 GLY A N 1
ATOM 778 C CA . GLY A 1 97 ? -34.668 12.970 32.266 1.00 58.22 97 GLY A CA 1
ATOM 779 C C . GLY A 1 97 ? -35.455 12.083 33.243 1.00 58.22 97 GLY A C 1
ATOM 780 O O . GLY A 1 97 ? -36.643 11.884 33.028 1.00 58.22 97 GLY A O 1
ATOM 781 N N . ASN A 1 98 ? -34.809 11.532 34.275 1.00 55.34 98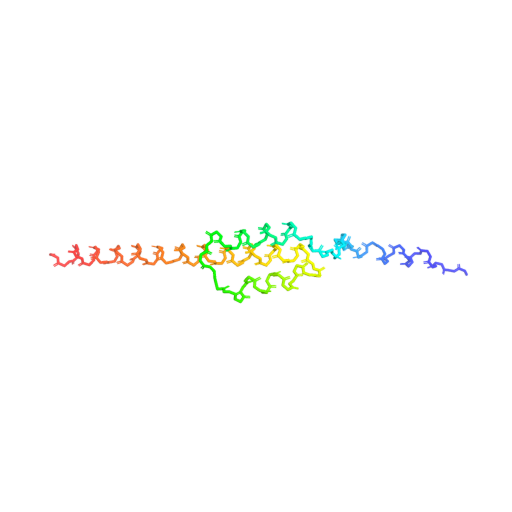 ASN A N 1
ATOM 782 C CA . ASN A 1 98 ? -35.409 10.602 35.245 1.00 55.34 98 ASN A CA 1
ATOM 783 C C . ASN A 1 98 ? -35.475 11.176 36.678 1.00 55.34 98 ASN A C 1
ATOM 785 O O . ASN A 1 98 ? -35.490 10.402 37.636 1.00 55.34 98 ASN A O 1
ATOM 789 N N . SER A 1 99 ? -35.476 12.505 36.831 1.00 53.38 99 SER A N 1
ATOM 790 C CA . SER A 1 99 ? -35.619 13.170 38.133 1.00 53.38 99 SER A CA 1
ATOM 791 C C . SER A 1 99 ? -36.973 13.835 38.302 1.00 53.38 99 SER A C 1
ATOM 793 O O . SER A 1 99 ? -37.538 14.290 37.285 1.00 53.38 99 SER A O 1
#

Sequence (99 aa):
MTDTTMLDNRINKQIKFEPLEAIVAATEEESVILAEKLTQVAIPLYVLLQALSIAKYDKAAAFRYADNYLNTIRNKEWMFIKSLSAAKKRTFEKKLGNS

Radius of gyration: 25.1 Å; chains: 1; bounding box: 50×24×92 Å

Foldseek 3Di:
DDDPPVVVVVVVVVDPPPPPPPFDADDPVLLVVLLVLQVVDPDDPVLNVVLNVSNRGHSVVSSVSSVVVVVVVVVVVVVVVVVVVVVVVVVVVVVVVPD